Protein AF-A0A7C4I4F4-F1 (afdb_monomer_lite)

Secondary structure (DSSP, 8-state):
-------S-HHHHHHHHHHHHHHHHHHHH--THHHHHHHHHHHHHHHHHHH---HHHHHH----

pLDDT: mean 71.99, std 18.05, range [40.84, 92.56]

Foldseek 3Di:
DDDDPDQDPVVNLVVLLVQLVVLVVVLVVDDDPSNVVSPVSSVVSNVCSVVVDPVVCVVVVDRD

Sequence (64 aa):
MLCPAKNVGPIDRIIRAVLGLGAAIGAIFASGFLQIVLVITATVLIITAITGFCGLYALLRIKT

Radius of gyration: 14.06 Å; chains: 1; bounding box: 36×23×36 Å

Structure (mmCIF, N/CA/C/O backbone):
data_AF-A0A7C4I4F4-F1
#
_entry.id   AF-A0A7C4I4F4-F1
#
loop_
_atom_site.group_PDB
_atom_site.id
_atom_site.type_symbol
_atom_site.label_atom_id
_atom_site.label_alt_id
_atom_site.label_comp_id
_atom_site.label_asym_id
_atom_site.label_entity_id
_atom_site.label_seq_id
_atom_site.pdbx_PDB_ins_code
_atom_site.Cartn_x
_atom_site.Cartn_y
_atom_site.Cartn_z
_atom_site.occupancy
_atom_site.B_iso_or_equiv
_atom_site.auth_seq_id
_atom_site.auth_comp_id
_atom_site.auth_asym_id
_atom_site.auth_atom_id
_atom_site.pdbx_PDB_model_num
ATOM 1 N N . MET A 1 1 ? -26.304 -3.553 11.306 1.00 40.94 1 MET A N 1
ATOM 2 C CA . MET A 1 1 ? -25.695 -2.962 12.516 1.00 40.94 1 MET A CA 1
ATOM 3 C C . MET A 1 1 ? -25.130 -4.083 13.381 1.00 40.94 1 MET A C 1
ATOM 5 O O . MET A 1 1 ? -25.820 -4.570 14.255 1.00 40.94 1 MET A O 1
ATOM 9 N N . LEU A 1 2 ? -23.914 -4.545 13.084 1.00 40.84 2 LEU A N 1
ATOM 10 C CA . LEU A 1 2 ? -23.143 -5.472 13.921 1.00 40.84 2 LEU A CA 1
ATOM 11 C C . LEU A 1 2 ? -21.669 -5.115 13.695 1.00 40.84 2 LEU A C 1
ATOM 13 O O . LEU A 1 2 ? -21.035 -5.636 12.785 1.00 40.84 2 LEU A O 1
ATOM 17 N N . CYS A 1 3 ? -21.160 -4.143 14.451 1.00 45.28 3 CYS A N 1
ATOM 18 C CA . CYS A 1 3 ? -19.730 -3.853 14.504 1.00 45.28 3 CYS A CA 1
ATOM 19 C C . CYS A 1 3 ? -19.111 -4.804 15.536 1.00 45.28 3 CYS A C 1
ATOM 21 O O . CYS A 1 3 ? -19.314 -4.573 16.730 1.00 45.28 3 CYS A O 1
ATOM 23 N N . PRO A 1 4 ? -18.384 -5.869 15.153 1.00 46.97 4 PRO A N 1
ATOM 24 C CA . PRO A 1 4 ? -17.495 -6.512 16.105 1.00 46.97 4 PRO A CA 1
ATOM 25 C C . PRO A 1 4 ? -16.413 -5.502 16.504 1.00 46.97 4 PRO A C 1
ATOM 27 O O . PRO A 1 4 ? -15.942 -4.721 15.677 1.00 46.97 4 PRO A O 1
ATOM 30 N N . ALA A 1 5 ? -16.093 -5.490 17.796 1.00 44.12 5 ALA A N 1
ATOM 31 C CA . ALA A 1 5 ? -15.138 -4.602 18.439 1.00 44.12 5 ALA A CA 1
ATOM 32 C C . ALA A 1 5 ? -13.924 -4.274 17.550 1.00 44.12 5 ALA A C 1
ATOM 34 O O . ALA A 1 5 ? -13.267 -5.155 16.997 1.00 44.12 5 ALA A O 1
ATOM 35 N N . LYS A 1 6 ? -13.670 -2.971 17.419 1.00 46.44 6 LYS A N 1
ATOM 36 C CA . LYS A 1 6 ? -12.553 -2.334 16.722 1.00 46.44 6 LYS A CA 1
ATOM 37 C C . LYS A 1 6 ? -11.228 -2.992 17.115 1.00 46.44 6 LYS A C 1
ATOM 39 O O . LYS A 1 6 ? -10.681 -2.677 18.161 1.00 46.44 6 LYS A O 1
ATOM 44 N N . ASN A 1 7 ? -10.730 -3.872 16.252 1.00 51.44 7 ASN A N 1
ATOM 45 C CA . ASN A 1 7 ? -9.455 -4.568 16.427 1.00 51.44 7 ASN A CA 1
ATOM 46 C C . ASN A 1 7 ? -8.482 -4.296 15.267 1.00 51.44 7 ASN A C 1
ATOM 48 O O . ASN A 1 7 ? -7.758 -5.163 14.794 1.00 51.44 7 ASN A O 1
ATOM 52 N N . VAL A 1 8 ? -8.551 -3.067 14.763 1.00 52.94 8 VAL A N 1
ATOM 53 C CA . VAL A 1 8 ? -7.555 -2.405 13.922 1.00 52.94 8 VAL A CA 1
ATOM 54 C C . VAL A 1 8 ? -7.622 -0.943 14.334 1.00 52.94 8 VAL A C 1
ATOM 56 O O . VAL A 1 8 ? -8.669 -0.293 14.220 1.00 52.94 8 VAL A O 1
ATOM 59 N N . GLY A 1 9 ? -6.537 -0.431 14.909 1.00 56.19 9 GLY A N 1
ATOM 60 C CA . GLY A 1 9 ? -6.441 0.986 15.225 1.00 56.19 9 GLY A CA 1
ATOM 61 C C . GLY A 1 9 ? -6.593 1.816 13.943 1.00 56.19 9 GLY A C 1
ATOM 62 O O . GLY A 1 9 ? -6.223 1.348 12.866 1.00 56.19 9 GLY A O 1
ATOM 63 N N . PRO A 1 10 ? -7.087 3.066 14.020 1.00 62.19 10 PRO A N 1
ATOM 64 C CA . PRO A 1 10 ? -7.084 3.977 12.866 1.00 62.19 10 PRO A CA 1
ATOM 65 C C . PRO A 1 10 ? -5.686 4.095 12.230 1.00 62.19 10 PRO A C 1
ATOM 67 O O . PRO A 1 10 ? -5.571 4.326 11.031 1.00 62.19 10 PRO A O 1
ATOM 70 N N . ILE A 1 11 ? -4.647 3.847 13.028 1.00 67.00 11 ILE A N 1
ATOM 71 C CA . ILE A 1 11 ? -3.237 3.782 12.649 1.00 67.00 11 ILE A CA 1
ATOM 72 C C . ILE A 1 11 ? -2.977 2.762 11.526 1.00 67.00 11 ILE A C 1
ATOM 74 O O . ILE A 1 11 ? -2.326 3.117 10.553 1.00 67.00 11 ILE A O 1
ATOM 78 N N . ASP A 1 12 ? -3.529 1.547 11.581 1.00 67.69 12 ASP A N 1
ATOM 79 C CA . ASP A 1 12 ? -3.269 0.498 10.573 1.00 67.69 12 ASP A CA 1
ATOM 80 C C . ASP A 1 12 ? -3.836 0.872 9.193 1.00 67.69 12 ASP A C 1
ATOM 82 O O . ASP A 1 12 ? -3.210 0.689 8.144 1.00 67.69 12 ASP A O 1
ATOM 86 N N . ARG A 1 13 ? -5.019 1.500 9.202 1.00 71.00 13 ARG A N 1
ATOM 87 C CA . ARG A 1 13 ? -5.657 2.048 8.000 1.00 71.00 13 ARG A CA 1
ATOM 88 C C . ARG A 1 13 ? -4.843 3.199 7.412 1.00 71.00 13 ARG A C 1
ATOM 90 O O . ARG A 1 13 ? -4.699 3.277 6.194 1.00 71.00 13 ARG A O 1
ATOM 97 N N . ILE A 1 14 ? -4.304 4.068 8.269 1.00 77.50 14 ILE A N 1
ATOM 98 C CA . ILE A 1 14 ? -3.448 5.187 7.861 1.00 77.50 14 ILE A CA 1
ATOM 99 C C . ILE A 1 14 ? -2.139 4.662 7.269 1.00 77.50 14 ILE A C 1
ATOM 101 O O . ILE A 1 14 ? -1.758 5.106 6.192 1.00 77.50 14 ILE A O 1
ATOM 105 N N . ILE A 1 15 ? -1.492 3.676 7.896 1.00 81.50 15 ILE A N 1
ATOM 106 C CA . ILE A 1 15 ? -0.249 3.080 7.388 1.00 81.50 15 ILE A CA 1
ATOM 107 C C . ILE A 1 15 ? -0.469 2.486 5.991 1.00 81.50 15 ILE A C 1
ATOM 109 O O . ILE A 1 15 ? 0.306 2.779 5.085 1.00 81.50 15 ILE A O 1
ATOM 113 N N . ARG A 1 16 ? -1.546 1.718 5.767 1.00 83.75 16 ARG A N 1
ATOM 114 C CA . ARG A 1 16 ? -1.853 1.172 4.430 1.00 83.75 16 ARG A CA 1
ATOM 115 C C . ARG A 1 16 ? -2.165 2.247 3.397 1.00 83.75 16 ARG A C 1
ATOM 117 O O . ARG A 1 16 ? -1.729 2.120 2.257 1.00 83.75 16 ARG A O 1
ATOM 124 N N . ALA A 1 17 ? -2.872 3.304 3.788 1.00 80.44 17 ALA A N 1
ATOM 125 C CA . ALA A 1 17 ? -3.122 4.437 2.905 1.00 80.44 17 ALA A CA 1
ATOM 126 C C . ALA A 1 17 ? -1.812 5.149 2.526 1.00 80.44 17 ALA A C 1
ATOM 128 O O . ALA A 1 17 ? -1.583 5.408 1.349 1.00 80.44 17 ALA A O 1
ATOM 129 N N . VAL A 1 18 ? -0.926 5.399 3.496 1.00 86.75 18 VAL A N 1
ATOM 130 C CA . VAL A 1 18 ? 0.375 6.053 3.284 1.00 86.75 18 VAL A CA 1
ATOM 131 C C . VAL A 1 18 ? 1.298 5.188 2.425 1.00 86.75 18 VAL A C 1
ATOM 133 O O . VAL A 1 18 ? 1.885 5.694 1.473 1.00 86.75 18 VAL A O 1
ATOM 136 N N . LEU A 1 19 ? 1.390 3.883 2.700 1.00 86.94 19 LEU A N 1
ATOM 137 C CA . LEU A 1 19 ? 2.189 2.950 1.900 1.00 86.94 19 LEU A CA 1
ATOM 138 C C . LEU A 1 19 ? 1.640 2.801 0.478 1.00 86.94 19 LEU A C 1
ATOM 140 O O . LEU A 1 19 ? 2.415 2.805 -0.474 1.00 86.94 19 LEU A O 1
ATOM 144 N N . GLY A 1 20 ? 0.317 2.704 0.317 1.00 87.62 20 GLY A N 1
ATOM 145 C CA . GLY A 1 20 ? -0.322 2.625 -0.997 1.00 87.62 20 GLY A CA 1
ATOM 146 C C . GLY A 1 20 ? -0.103 3.891 -1.822 1.00 87.62 20 GLY A C 1
ATOM 147 O O . GLY A 1 20 ? 0.233 3.807 -3.001 1.00 87.62 20 GLY A O 1
ATOM 148 N N . LEU A 1 21 ? -0.213 5.063 -1.192 1.00 88.62 21 LEU A N 1
ATOM 149 C CA . LEU A 1 21 ? 0.047 6.343 -1.845 1.00 88.62 21 LEU A CA 1
ATOM 150 C C . LEU A 1 21 ? 1.535 6.511 -2.186 1.00 88.62 21 LEU A C 1
ATOM 152 O O . LEU A 1 21 ? 1.866 6.933 -3.290 1.00 88.62 21 LEU 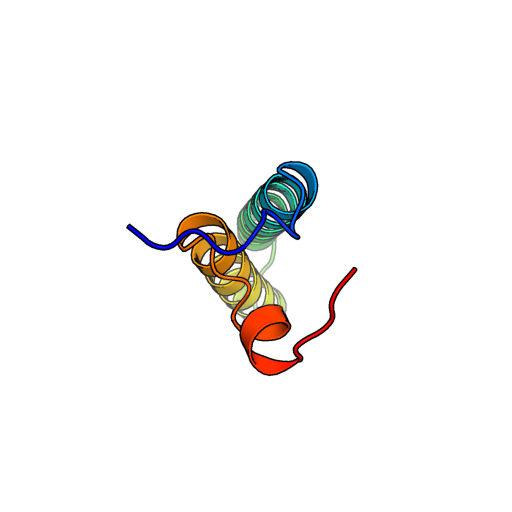A O 1
ATOM 156 N N . GLY A 1 22 ? 2.437 6.119 -1.282 1.00 90.44 22 GLY A N 1
ATOM 157 C CA . GLY A 1 22 ? 3.880 6.127 -1.522 1.00 90.44 22 GLY A CA 1
ATOM 158 C C . GLY A 1 22 ? 4.288 5.198 -2.666 1.00 90.44 22 GLY A C 1
ATOM 159 O O . GLY A 1 22 ? 5.070 5.595 -3.527 1.00 90.44 22 GLY A O 1
ATOM 160 N N . ALA A 1 23 ? 3.704 3.998 -2.735 1.00 88.75 23 ALA A N 1
ATOM 161 C CA . ALA A 1 23 ? 3.910 3.069 -3.843 1.00 88.75 23 ALA A CA 1
ATOM 162 C C . ALA A 1 23 ? 3.364 3.624 -5.169 1.00 88.75 23 ALA A C 1
ATOM 164 O O . ALA A 1 23 ? 4.023 3.486 -6.197 1.00 88.75 23 ALA A O 1
ATOM 165 N N . ALA A 1 24 ? 2.210 4.303 -5.151 1.00 88.31 24 ALA A N 1
ATOM 166 C CA . ALA A 1 24 ? 1.650 4.953 -6.336 1.00 88.31 24 ALA A CA 1
ATOM 167 C C . ALA A 1 24 ? 2.556 6.083 -6.850 1.00 88.31 24 ALA A C 1
ATOM 169 O O . ALA A 1 24 ? 2.815 6.161 -8.046 1.00 88.31 24 ALA A O 1
ATOM 170 N N . ILE A 1 25 ? 3.083 6.922 -5.951 1.00 91.38 25 ILE A N 1
ATOM 171 C CA . ILE A 1 25 ? 4.034 7.987 -6.304 1.00 91.38 25 ILE A CA 1
ATOM 172 C C . ILE A 1 25 ? 5.337 7.377 -6.833 1.00 91.38 25 ILE A C 1
ATOM 174 O O . ILE A 1 25 ? 5.830 7.795 -7.876 1.00 91.38 25 ILE A O 1
ATOM 178 N N . GLY A 1 26 ? 5.867 6.346 -6.170 1.00 88.25 26 GLY A N 1
ATOM 179 C CA . GLY A 1 26 ? 7.057 5.624 -6.623 1.00 88.25 26 GLY A CA 1
ATOM 180 C C . GLY A 1 26 ? 6.878 4.986 -8.004 1.00 88.25 26 GLY A C 1
ATOM 181 O O . GLY A 1 26 ? 7.814 4.987 -8.800 1.00 88.25 26 GLY A O 1
ATOM 182 N N . ALA A 1 27 ? 5.670 4.515 -8.331 1.00 88.50 27 ALA A N 1
ATOM 183 C CA . ALA A 1 27 ? 5.348 3.970 -9.647 1.00 88.50 27 ALA A CA 1
ATOM 184 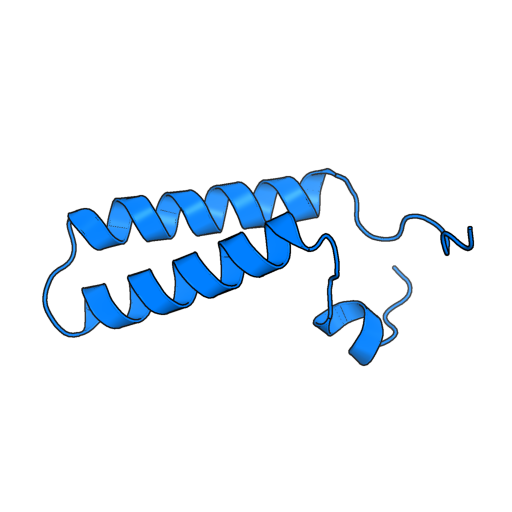C C . ALA A 1 27 ? 5.465 5.005 -10.778 1.00 88.50 27 ALA A C 1
ATOM 186 O O . ALA A 1 27 ? 5.722 4.619 -11.913 1.00 88.50 27 ALA A O 1
ATOM 187 N N . ILE A 1 28 ? 5.299 6.303 -10.492 1.00 89.56 28 ILE A N 1
ATOM 188 C CA . ILE A 1 28 ? 5.433 7.378 -11.493 1.00 89.56 28 ILE A CA 1
ATOM 189 C C . ILE A 1 28 ? 6.899 7.552 -11.914 1.00 89.56 28 ILE A C 1
ATOM 191 O O . ILE A 1 28 ? 7.175 7.869 -13.067 1.00 89.56 28 ILE A O 1
ATOM 195 N N . PHE A 1 29 ? 7.838 7.322 -10.992 1.00 90.06 29 PHE A N 1
ATOM 196 C CA . PHE A 1 29 ? 9.278 7.439 -11.247 1.00 90.06 29 PHE A CA 1
ATOM 197 C C . PHE A 1 29 ? 9.932 6.109 -11.652 1.00 90.06 29 PHE A C 1
ATOM 199 O O . PHE A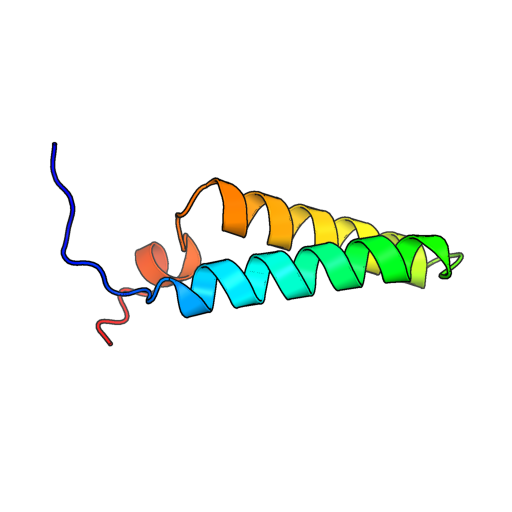 1 29 ? 11.075 6.097 -12.108 1.00 90.06 29 PHE A O 1
ATOM 206 N N . ALA A 1 30 ? 9.230 4.986 -11.486 1.00 89.00 30 ALA A N 1
ATOM 207 C CA . ALA A 1 30 ? 9.691 3.669 -11.905 1.00 89.00 30 ALA A CA 1
ATOM 208 C C . ALA A 1 30 ? 9.327 3.387 -13.370 1.00 89.00 30 ALA A C 1
ATOM 210 O O . ALA A 1 30 ? 8.327 3.875 -13.887 1.00 89.00 30 ALA A O 1
ATOM 211 N N . SER A 1 31 ? 10.116 2.540 -14.031 1.00 88.56 31 SER A N 1
ATOM 212 C CA . SER A 1 31 ? 9.847 2.078 -15.396 1.00 88.56 31 SER A CA 1
ATOM 213 C C . SER A 1 31 ? 10.048 0.567 -15.528 1.00 88.56 31 SER A C 1
ATOM 215 O O . SER A 1 31 ? 10.729 -0.071 -14.718 1.00 88.56 31 SER A O 1
ATOM 217 N N . GLY A 1 32 ? 9.404 -0.027 -16.536 1.00 90.00 32 GLY A N 1
ATOM 218 C CA . GLY A 1 32 ? 9.504 -1.456 -16.830 1.00 90.00 32 GLY A CA 1
ATOM 219 C C . GLY A 1 32 ? 8.844 -2.338 -15.767 1.00 90.00 32 GLY A C 1
ATOM 220 O O . GLY A 1 32 ? 7.777 -2.026 -15.243 1.00 90.00 32 GLY A O 1
ATOM 221 N N . PHE A 1 33 ? 9.478 -3.465 -15.442 1.00 91.31 33 PHE A N 1
ATOM 222 C CA . PHE A 1 33 ? 8.921 -4.462 -14.521 1.00 91.31 33 PHE A CA 1
ATOM 223 C C . PHE A 1 33 ? 8.609 -3.894 -13.123 1.00 91.31 33 PHE A C 1
ATOM 225 O O . PHE A 1 33 ? 7.566 -4.204 -12.548 1.00 91.31 33 PHE A O 1
ATOM 232 N N . LEU A 1 34 ? 9.466 -3.008 -12.601 1.00 88.00 34 LEU A N 1
ATOM 233 C CA . LEU A 1 34 ? 9.275 -2.384 -11.286 1.00 88.00 34 LEU A CA 1
ATOM 234 C C . LEU A 1 34 ? 8.016 -1.512 -11.221 1.00 88.00 34 LEU A C 1
ATOM 236 O O . LEU A 1 34 ? 7.338 -1.498 -10.195 1.00 88.00 34 LEU A O 1
ATOM 240 N N . GLN A 1 35 ? 7.672 -0.831 -12.315 1.00 89.31 35 GLN A N 1
ATOM 241 C CA . GLN A 1 35 ? 6.465 -0.011 -12.392 1.00 89.31 35 GLN A CA 1
ATOM 242 C C . GLN A 1 35 ? 5.205 -0.868 -12.240 1.00 89.31 35 GLN A C 1
ATOM 244 O O . GLN A 1 35 ? 4.316 -0.524 -11.467 1.00 89.31 35 GLN A O 1
ATOM 249 N N . ILE A 1 36 ? 5.150 -2.017 -12.918 1.00 91.12 36 ILE A N 1
ATOM 250 C CA . ILE A 1 36 ? 4.001 -2.933 -12.865 1.00 91.12 36 ILE A CA 1
ATOM 251 C C . ILE A 1 36 ? 3.797 -3.453 -11.437 1.00 91.12 36 ILE A C 1
ATOM 253 O O . ILE A 1 36 ? 2.681 -3.419 -10.917 1.00 91.12 36 ILE A O 1
ATOM 257 N N . VAL A 1 37 ? 4.878 -3.881 -10.778 1.00 92.56 37 VAL A N 1
ATOM 258 C CA . VAL A 1 37 ? 4.827 -4.370 -9.391 1.00 92.56 37 VAL A CA 1
ATOM 259 C C . VAL A 1 37 ? 4.347 -3.273 -8.437 1.00 92.56 37 VAL A C 1
ATOM 261 O O . VAL A 1 37 ? 3.491 -3.531 -7.587 1.00 92.56 37 VAL A O 1
ATOM 264 N N . LEU A 1 38 ? 4.846 -2.043 -8.592 1.00 89.50 38 LEU A N 1
ATOM 265 C CA . LEU A 1 38 ? 4.445 -0.903 -7.764 1.00 89.50 38 LEU A CA 1
ATOM 266 C C . LEU A 1 38 ? 2.980 -0.518 -7.973 1.00 89.50 38 LEU A C 1
ATOM 268 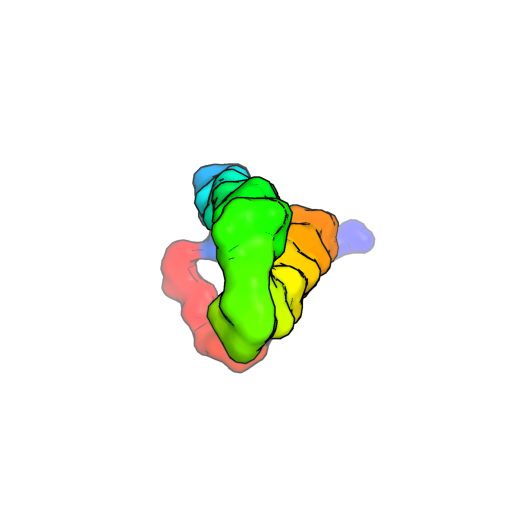O O . LEU A 1 38 ? 2.281 -0.290 -6.988 1.00 89.50 38 LEU A O 1
ATOM 272 N N . VAL A 1 39 ? 2.494 -0.506 -9.217 1.00 89.69 39 VAL A N 1
ATOM 273 C CA . VAL A 1 39 ? 1.084 -0.220 -9.524 1.00 89.69 39 VAL A CA 1
ATOM 274 C C . VAL A 1 39 ? 0.174 -1.267 -8.886 1.00 89.69 39 VAL A C 1
ATOM 276 O O . VAL A 1 39 ? -0.748 -0.899 -8.164 1.00 89.69 39 VAL A O 1
ATOM 279 N N . ILE A 1 40 ? 0.457 -2.561 -9.071 1.00 92.00 40 ILE A N 1
ATOM 280 C CA . ILE A 1 40 ? -0.349 -3.641 -8.479 1.00 92.00 40 ILE A CA 1
ATOM 281 C C . ILE A 1 40 ? -0.361 -3.523 -6.951 1.00 92.00 40 ILE A C 1
ATOM 283 O O . ILE A 1 40 ? -1.422 -3.573 -6.326 1.00 92.00 40 ILE A O 1
ATOM 287 N N . THR A 1 41 ? 0.810 -3.312 -6.348 1.00 88.94 41 THR A N 1
ATOM 288 C CA . THR A 1 41 ? 0.947 -3.174 -4.893 1.00 88.94 41 THR A CA 1
ATOM 289 C C . THR A 1 41 ? 0.173 -1.960 -4.375 1.00 88.94 41 THR A C 1
ATOM 291 O O . THR A 1 41 ? -0.570 -2.073 -3.399 1.00 88.94 41 THR A O 1
ATOM 294 N N . ALA A 1 42 ? 0.281 -0.815 -5.054 1.00 88.06 42 ALA A N 1
ATOM 295 C CA . ALA A 1 42 ? -0.444 0.403 -4.712 1.00 88.06 42 ALA A CA 1
ATOM 296 C C . ALA A 1 42 ? -1.963 0.206 -4.807 1.00 88.06 42 ALA A C 1
ATOM 298 O O . ALA A 1 42 ? -2.688 0.560 -3.877 1.00 88.06 42 ALA A O 1
ATOM 299 N N . THR A 1 43 ? -2.452 -0.415 -5.884 1.00 87.69 43 THR A N 1
ATOM 300 C CA . THR A 1 43 ? -3.880 -0.695 -6.075 1.00 87.69 43 THR A CA 1
ATOM 301 C C . THR A 1 43 ? -4.426 -1.592 -4.964 1.00 87.69 43 THR A C 1
ATOM 303 O O . THR A 1 43 ? -5.455 -1.270 -4.371 1.00 87.69 43 THR A O 1
ATOM 306 N N . VAL A 1 44 ? -3.723 -2.672 -4.612 1.00 85.75 44 VAL A N 1
ATOM 307 C CA . VAL A 1 44 ? -4.138 -3.578 -3.527 1.00 85.75 44 VAL A CA 1
ATOM 308 C C . VAL A 1 44 ? -4.140 -2.864 -2.168 1.00 85.75 44 VAL A C 1
ATOM 310 O O . VAL A 1 44 ? -5.095 -3.003 -1.397 1.00 85.75 44 VAL A O 1
ATOM 313 N N . LEU A 1 45 ? -3.118 -2.058 -1.866 1.00 81.94 45 LEU A N 1
ATOM 314 C CA . LEU A 1 45 ? -3.029 -1.300 -0.611 1.00 81.94 45 LEU A CA 1
ATOM 315 C C . LEU A 1 45 ? -4.124 -0.233 -0.484 1.00 81.94 45 LEU A C 1
ATOM 317 O O . LEU A 1 45 ? -4.730 -0.093 0.578 1.00 81.94 45 LEU A O 1
ATOM 321 N N . ILE A 1 46 ? -4.431 0.482 -1.567 1.00 82.19 46 ILE A N 1
ATOM 322 C CA . ILE A 1 46 ? -5.487 1.500 -1.579 1.00 82.19 46 ILE A CA 1
ATOM 323 C C . ILE A 1 46 ? -6.865 0.848 -1.435 1.00 82.19 46 ILE A C 1
ATOM 325 O O . ILE A 1 46 ? -7.655 1.273 -0.592 1.00 82.19 46 ILE A O 1
ATOM 329 N N . ILE A 1 47 ? -7.147 -0.220 -2.189 1.00 80.56 47 ILE A N 1
ATOM 330 C CA . ILE A 1 47 ? -8.424 -0.944 -2.091 1.00 80.56 47 ILE A CA 1
ATOM 331 C C . ILE A 1 47 ? -8.625 -1.476 -0.668 1.00 80.56 47 ILE A C 1
ATOM 333 O O . 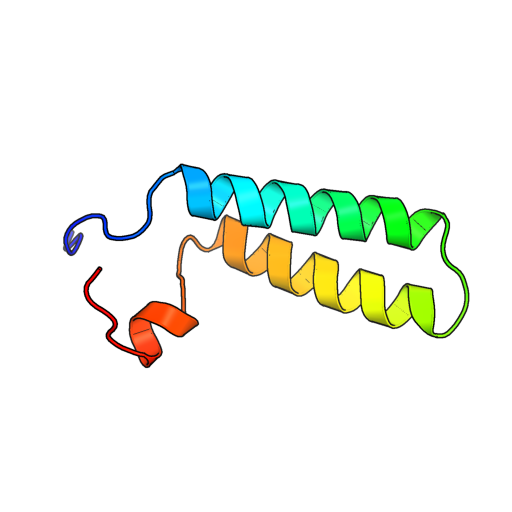ILE A 1 47 ? -9.701 -1.306 -0.096 1.00 80.56 47 ILE A O 1
ATOM 337 N N . THR A 1 48 ? -7.589 -2.056 -0.057 1.00 74.75 48 THR A N 1
ATOM 338 C CA . THR A 1 48 ? -7.661 -2.553 1.327 1.00 74.75 48 THR A CA 1
ATOM 339 C C . THR A 1 48 ? -7.788 -1.440 2.373 1.00 74.75 48 THR A C 1
ATOM 341 O O . THR A 1 48 ? -8.413 -1.657 3.411 1.00 74.75 48 THR A O 1
ATOM 344 N N . ALA A 1 49 ? -7.256 -0.240 2.116 1.00 71.56 49 ALA A N 1
ATOM 345 C CA . ALA A 1 49 ? -7.453 0.928 2.978 1.00 71.56 49 ALA A CA 1
ATOM 346 C C . ALA A 1 49 ? -8.878 1.516 2.874 1.00 71.56 49 ALA A C 1
ATOM 348 O O . ALA A 1 49 ? -9.433 1.986 3.878 1.00 71.56 49 ALA A O 1
ATOM 349 N N . ILE A 1 50 ? -9.485 1.479 1.680 1.00 72.00 50 ILE A N 1
ATOM 350 C CA . ILE A 1 50 ? -10.843 1.988 1.418 1.00 72.00 50 ILE A CA 1
ATOM 351 C C . ILE A 1 50 ? -11.901 1.050 1.988 1.00 72.00 50 ILE A C 1
ATOM 353 O O . ILE A 1 50 ? -12.789 1.515 2.703 1.00 72.00 50 ILE A O 1
ATOM 357 N N . THR A 1 51 ? -11.801 -0.255 1.719 1.00 68.44 51 THR A N 1
ATOM 358 C CA . THR A 1 51 ? -12.814 -1.228 2.157 1.00 68.44 51 THR A CA 1
ATOM 359 C C . THR A 1 51 ? -12.881 -1.362 3.675 1.00 68.44 51 THR A C 1
ATOM 361 O O . THR A 1 51 ? -13.857 -1.897 4.193 1.00 68.44 51 THR A O 1
ATOM 364 N N . GLY A 1 52 ? -11.861 -0.886 4.406 1.00 56.06 52 GLY A N 1
ATOM 365 C CA . GLY A 1 52 ? -11.798 -0.978 5.868 1.00 56.06 52 GLY A CA 1
ATOM 366 C C . GLY A 1 52 ? -11.827 -2.423 6.376 1.00 56.06 52 GLY A C 1
ATOM 367 O O . GLY A 1 52 ? -11.935 -2.659 7.576 1.00 56.06 52 GLY A O 1
ATOM 368 N N . PHE A 1 53 ? -11.735 -3.385 5.457 1.00 51.84 53 PHE A N 1
ATOM 369 C CA . PHE A 1 53 ? -11.825 -4.803 5.702 1.00 51.84 53 PHE A CA 1
ATOM 370 C C . PHE A 1 53 ? -10.406 -5.336 5.611 1.00 51.84 53 PHE A C 1
ATOM 372 O O . PHE A 1 53 ? -9.839 -5.521 4.531 1.00 51.84 53 PHE A O 1
ATOM 379 N N . CYS A 1 54 ? -9.808 -5.612 6.763 1.00 54.78 54 CYS A N 1
ATOM 380 C CA . CYS A 1 54 ? -8.706 -6.550 6.798 1.00 54.78 54 CYS A CA 1
ATOM 381 C C . CYS A 1 54 ? -9.264 -7.935 6.446 1.00 54.78 54 CYS A C 1
ATOM 383 O O . CYS A 1 54 ? -9.513 -8.741 7.337 1.00 54.78 54 CYS A O 1
ATOM 385 N N . GLY A 1 55 ? -9.446 -8.230 5.153 1.00 50.44 55 GLY A N 1
A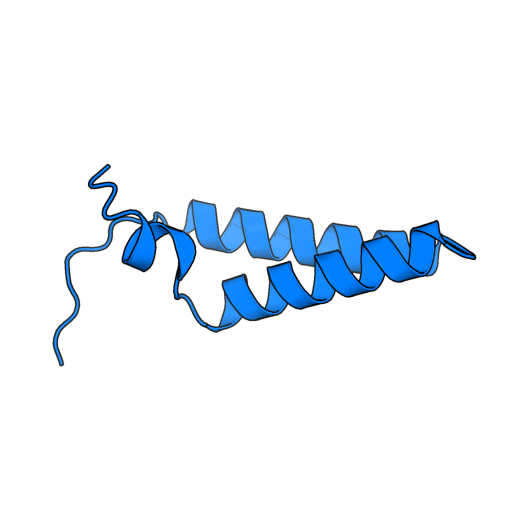TOM 386 C CA . GLY A 1 55 ? -9.773 -9.580 4.682 1.00 50.44 55 GLY A CA 1
ATOM 387 C C . GLY A 1 55 ? -8.796 -10.607 5.254 1.00 50.44 55 GLY A C 1
ATOM 388 O O . GLY A 1 55 ? -9.204 -11.688 5.644 1.00 50.44 55 GLY A O 1
ATOM 389 N N . LEU A 1 56 ? -7.535 -10.210 5.456 1.00 45.69 56 LEU A N 1
ATOM 390 C CA . LEU A 1 56 ? -6.511 -11.046 6.070 1.00 45.69 56 LEU A CA 1
ATOM 391 C C . LEU A 1 56 ? -6.719 -11.290 7.579 1.00 45.69 56 LEU A C 1
ATOM 393 O O . LEU A 1 56 ? -6.482 -12.400 8.026 1.00 45.69 56 LEU A O 1
ATOM 397 N N . TYR A 1 57 ? -7.223 -10.327 8.363 1.00 48.22 57 TYR A N 1
ATOM 398 C CA . TYR A 1 57 ? -7.516 -10.545 9.796 1.00 48.22 57 TYR A CA 1
ATOM 399 C C . TYR A 1 57 ? -8.881 -11.206 10.024 1.00 48.22 57 TYR A C 1
ATOM 401 O O . TYR A 1 57 ? -9.041 -11.970 10.974 1.00 48.22 57 TYR A O 1
ATOM 409 N N . ALA A 1 58 ? -9.849 -10.970 9.132 1.00 48.28 58 ALA A N 1
ATOM 410 C CA . ALA A 1 58 ? -11.106 -11.711 9.106 1.00 48.28 58 ALA A CA 1
ATOM 411 C C . ALA A 1 58 ? -10.881 -13.191 8.742 1.00 48.28 58 ALA A C 1
ATOM 413 O O . ALA A 1 58 ? -11.545 -14.058 9.304 1.00 48.28 58 ALA A O 1
ATOM 414 N N . LEU A 1 59 ? -9.913 -13.480 7.859 1.00 49.97 59 LEU A N 1
ATOM 415 C CA . LEU A 1 59 ? -9.531 -14.842 7.473 1.00 49.97 59 LEU A CA 1
ATOM 416 C C . LEU A 1 59 ? -8.582 -15.507 8.490 1.00 49.97 59 LEU A C 1
ATOM 418 O O . LEU A 1 59 ? -8.724 -16.696 8.754 1.00 49.97 59 LEU A O 1
ATOM 422 N N . LEU A 1 60 ? -7.653 -14.757 9.100 1.00 55.09 60 LEU A N 1
ATOM 423 C CA . LEU A 1 60 ? -6.686 -15.286 10.079 1.00 55.09 60 LEU A CA 1
ATOM 424 C C . LEU A 1 60 ? -7.189 -15.297 11.528 1.00 55.09 60 LEU A C 1
ATOM 426 O O . LEU A 1 60 ? -6.522 -15.864 12.388 1.00 55.09 60 LEU A O 1
ATOM 430 N N . ARG A 1 61 ? -8.351 -14.707 11.832 1.00 50.31 61 ARG A N 1
ATOM 431 C CA . ARG A 1 61 ? -8.987 -14.743 13.165 1.00 50.31 61 ARG A CA 1
ATOM 432 C C . ARG A 1 61 ? -8.060 -14.331 14.326 1.00 50.31 61 ARG A C 1
ATOM 434 O O . ARG A 1 61 ? -8.275 -14.746 15.465 1.00 50.31 61 ARG A O 1
ATOM 441 N N . ILE A 1 62 ? -7.044 -13.514 14.048 1.00 49.66 62 ILE A N 1
ATOM 442 C CA . ILE A 1 62 ? -6.092 -13.027 15.048 1.00 49.66 62 ILE A CA 1
ATOM 443 C C . ILE A 1 62 ? -6.809 -11.962 15.882 1.00 49.66 62 ILE A C 1
ATOM 445 O O . ILE A 1 62 ? -7.150 -10.890 15.382 1.00 49.66 62 ILE A O 1
ATOM 449 N N . LYS A 1 63 ? -7.089 -12.300 17.145 1.00 42.19 63 LYS A N 1
ATOM 450 C CA . LYS A 1 63 ? -7.570 -11.371 18.171 1.00 42.19 63 LYS A CA 1
ATOM 451 C C . LYS A 1 63 ? -6.351 -10.724 18.828 1.00 42.19 63 LYS A C 1
ATOM 453 O O . LYS A 1 63 ? -5.731 -11.355 19.678 1.00 42.19 63 LYS A O 1
ATOM 458 N N . THR A 1 64 ? -6.006 -9.513 18.412 1.00 50.41 64 THR A N 1
ATOM 459 C CA . THR A 1 64 ? -4.985 -8.676 19.072 1.00 50.41 64 THR A CA 1
ATOM 460 C C . THR A 1 64 ? -5.405 -7.226 19.121 1.00 50.41 64 THR A C 1
ATOM 462 O O . THR A 1 64 ? -5.500 -6.646 18.014 1.00 50.41 64 THR A O 1
#